Protein AF-A0A7J2T6S9-F1 (afdb_monomer_lite)

Foldseek 3Di:
DDPPDPPPDPCVVVVVVVVVVVVVVVCVVVVPDPVVVVVVVVPDDVVVVVVVVVVVLVVLLVVLVVVCVVCVVVVQDDDSVLSSVLQVVLVVQCVVDVPHSVRSVVSSVVVSVVVVVVVVVD

Structure (mmCIF, N/CA/C/O backbone):
data_AF-A0A7J2T6S9-F1
#
_entry.id   AF-A0A7J2T6S9-F1
#
loop_
_atom_site.group_PDB
_atom_site.id
_atom_site.type_symbol
_atom_site.label_atom_id
_atom_site.label_alt_id
_atom_site.label_comp_id
_atom_site.label_asym_id
_atom_site.label_entity_id
_atom_site.label_seq_id
_atom_site.pdbx_PDB_ins_code
_atom_site.Cartn_x
_atom_site.Cartn_y
_atom_site.Cartn_z
_atom_site.occupancy
_atom_site.B_iso_or_equiv
_atom_site.auth_seq_id
_atom_site.auth_comp_id
_atom_site.auth_asym_id
_atom_site.auth_atom_id
_atom_site.pdbx_PDB_model_num
ATOM 1 N N . MET A 1 1 ? 28.838 -9.003 2.172 1.00 38.31 1 MET A N 1
ATOM 2 C CA . MET A 1 1 ? 27.486 -8.948 2.769 1.00 38.31 1 MET A CA 1
ATOM 3 C C . MET A 1 1 ? 27.468 -7.743 3.701 1.00 38.31 1 MET A C 1
ATOM 5 O O . MET A 1 1 ? 28.151 -7.780 4.714 1.00 38.31 1 MET A O 1
ATOM 9 N N . ALA A 1 2 ? 26.861 -6.623 3.300 1.00 42.88 2 ALA A N 1
ATOM 10 C CA . ALA A 1 2 ? 26.881 -5.408 4.116 1.00 42.88 2 ALA A CA 1
ATOM 11 C C . ALA A 1 2 ? 25.940 -5.589 5.316 1.00 42.88 2 ALA A C 1
ATOM 13 O O . ALA A 1 2 ? 24.727 -5.698 5.149 1.00 42.88 2 ALA A O 1
ATOM 14 N N . THR A 1 3 ? 26.498 -5.660 6.521 1.00 43.91 3 THR A N 1
ATOM 15 C CA . THR A 1 3 ? 25.751 -5.660 7.780 1.00 43.91 3 THR A CA 1
ATOM 16 C C . THR A 1 3 ? 25.200 -4.257 8.019 1.00 43.91 3 THR A C 1
ATOM 18 O O . THR A 1 3 ? 25.879 -3.373 8.538 1.00 43.91 3 THR A O 1
ATOM 21 N N . MET A 1 4 ? 23.956 -4.030 7.596 1.00 53.53 4 MET A N 1
ATOM 22 C CA . MET A 1 4 ? 23.234 -2.788 7.862 1.00 53.53 4 MET A CA 1
ATOM 23 C C . MET A 1 4 ? 22.922 -2.719 9.364 1.00 53.53 4 MET A C 1
ATOM 25 O O . MET A 1 4 ? 21.990 -3.354 9.852 1.00 53.53 4 MET A O 1
ATOM 29 N N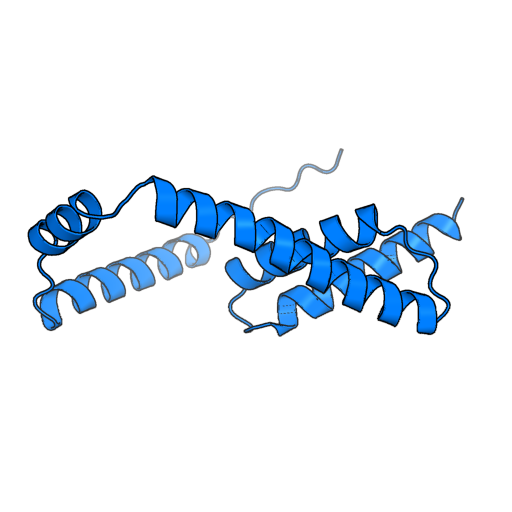 . LYS A 1 5 ? 23.745 -1.990 10.126 1.00 52.38 5 LYS A N 1
ATOM 30 C CA . LYS A 1 5 ? 23.512 -1.758 11.555 1.00 52.38 5 LYS A CA 1
ATOM 31 C C . LYS A 1 5 ? 22.266 -0.881 11.691 1.00 52.38 5 LYS A C 1
ATOM 33 O O . LYS A 1 5 ? 22.320 0.304 11.378 1.00 52.38 5 LYS A O 1
ATOM 38 N N . SER A 1 6 ? 21.147 -1.465 12.118 1.00 61.00 6 SER A N 1
ATOM 39 C CA . SER A 1 6 ? 19.916 -0.725 12.414 1.00 61.00 6 SER A CA 1
ATOM 40 C C . SER A 1 6 ? 20.193 0.282 13.534 1.00 61.00 6 SER A C 1
ATOM 42 O O . SER A 1 6 ? 20.391 -0.094 14.688 1.00 61.00 6 SER A O 1
ATOM 44 N N . GLN A 1 7 ? 20.288 1.566 13.185 1.00 65.50 7 GLN A N 1
ATOM 45 C CA . GLN A 1 7 ? 20.495 2.661 14.133 1.00 65.50 7 GLN A CA 1
ATOM 46 C C . GLN A 1 7 ? 19.126 3.085 14.676 1.00 65.50 7 GLN A C 1
ATOM 48 O O . GLN A 1 7 ? 18.596 4.135 14.306 1.00 65.50 7 GLN A O 1
ATOM 53 N N . VAL A 1 8 ? 18.518 2.241 15.517 1.00 70.69 8 VAL A N 1
ATOM 54 C CA . VAL A 1 8 ? 17.285 2.607 16.226 1.00 70.69 8 VAL A CA 1
ATOM 55 C C . VAL A 1 8 ? 17.604 3.813 17.102 1.00 70.69 8 VAL A C 1
ATOM 57 O O . VAL A 1 8 ? 18.304 3.713 18.107 1.00 70.69 8 VAL A O 1
ATOM 60 N N . THR A 1 9 ? 17.129 4.977 16.676 1.00 82.25 9 THR A N 1
ATOM 61 C CA . THR A 1 9 ? 17.323 6.235 17.391 1.00 82.25 9 THR A CA 1
ATOM 62 C C . THR A 1 9 ? 16.113 6.460 18.289 1.00 82.25 9 THR A C 1
ATOM 64 O O . THR A 1 9 ? 15.008 6.034 17.961 1.00 82.25 9 THR A O 1
ATOM 67 N N . TRP A 1 10 ? 16.269 7.181 19.399 1.00 81.19 10 TRP A N 1
ATOM 68 C CA . TRP A 1 10 ? 15.144 7.497 20.290 1.00 81.19 10 TRP A CA 1
ATOM 69 C C . TRP A 1 10 ? 13.961 8.165 19.547 1.00 81.19 10 TRP A C 1
ATOM 71 O O . TRP A 1 10 ? 12.802 7.885 19.839 1.00 81.19 10 TRP A O 1
ATOM 81 N N . LYS A 1 11 ? 14.251 8.958 18.501 1.00 78.50 11 LYS A N 1
ATOM 82 C CA . LYS A 1 11 ? 13.263 9.578 17.599 1.00 78.50 11 LYS A CA 1
ATOM 83 C C . LYS A 1 11 ? 12.421 8.555 16.827 1.00 78.50 11 LYS A C 1
ATOM 85 O O . LYS A 1 11 ? 11.242 8.800 16.597 1.00 78.50 11 LYS A O 1
ATOM 90 N N . THR A 1 12 ? 13.008 7.413 16.463 1.00 81.56 12 THR A N 1
ATOM 91 C CA . THR A 1 12 ? 12.326 6.305 15.774 1.00 81.56 12 THR A CA 1
ATOM 92 C C . THR A 1 12 ? 11.245 5.678 16.653 1.00 81.56 12 THR A C 1
ATOM 94 O O . THR A 1 12 ? 10.287 5.128 16.129 1.00 81.56 12 THR A O 1
ATOM 97 N N . ILE A 1 13 ? 11.375 5.784 17.978 1.00 85.44 13 ILE A N 1
ATOM 98 C CA . ILE A 1 13 ? 10.403 5.260 18.943 1.00 85.44 13 ILE A CA 1
ATOM 99 C C . ILE A 1 13 ? 9.406 6.349 19.344 1.00 85.44 13 ILE A C 1
ATOM 101 O O . ILE A 1 13 ? 8.205 6.099 19.402 1.00 85.44 13 ILE A O 1
ATOM 105 N N . ILE A 1 14 ? 9.879 7.574 19.581 1.00 92.69 14 ILE A N 1
ATOM 106 C CA . ILE A 1 14 ? 9.016 8.642 20.088 1.00 92.69 14 ILE A CA 1
ATOM 107 C C . ILE A 1 14 ? 7.965 9.102 19.087 1.00 92.69 14 ILE A C 1
ATOM 109 O O . ILE A 1 14 ? 6.841 9.370 19.494 1.00 92.69 14 ILE A O 1
ATOM 113 N N . LEU A 1 15 ? 8.301 9.188 17.798 1.00 88.44 15 LEU A N 1
ATOM 114 C CA . LEU A 1 15 ? 7.345 9.656 16.795 1.00 88.44 15 LEU A CA 1
ATOM 115 C C . LEU A 1 15 ? 6.140 8.702 16.671 1.00 88.44 15 LEU A C 1
ATOM 117 O O . LEU A 1 15 ? 5.013 9.189 16.767 1.00 88.44 15 LEU A O 1
ATOM 121 N N . PRO A 1 16 ? 6.322 7.366 16.574 1.00 89.12 16 PRO A N 1
ATOM 122 C CA . PRO A 1 16 ? 5.208 6.424 16.664 1.00 89.12 16 PRO A CA 1
ATOM 123 C C . PRO A 1 16 ? 4.432 6.518 17.975 1.00 89.12 16 PRO A C 1
ATOM 125 O O . PRO A 1 16 ? 3.208 6.479 17.949 1.00 89.12 16 PRO A O 1
ATOM 128 N N . VAL A 1 17 ? 5.113 6.675 19.116 1.00 94.06 17 VAL A N 1
ATOM 129 C CA . VAL A 1 17 ? 4.442 6.792 20.422 1.00 94.06 17 VAL A CA 1
ATOM 130 C C . VAL A 1 17 ? 3.556 8.035 20.477 1.00 94.06 17 VAL A C 1
ATOM 132 O O . VAL A 1 17 ? 2.414 7.939 20.915 1.00 94.06 17 VAL A O 1
ATOM 135 N N . ILE A 1 18 ? 4.039 9.181 19.988 1.00 95.44 18 ILE A N 1
ATOM 136 C CA . ILE A 1 18 ? 3.240 10.408 19.879 1.00 95.44 18 ILE A CA 1
ATOM 137 C C . ILE A 1 18 ? 2.058 10.186 18.933 1.00 95.44 18 ILE A C 1
ATOM 139 O O . ILE A 1 18 ? 0.942 10.567 19.271 1.00 95.44 18 ILE A O 1
ATOM 143 N N . GLY A 1 19 ? 2.274 9.542 17.782 1.00 91.88 19 GLY A N 1
ATOM 144 C CA . GLY A 1 19 ? 1.206 9.224 16.832 1.00 91.88 19 GLY A CA 1
ATOM 145 C C . GLY A 1 19 ? 0.122 8.330 17.440 1.00 91.88 19 GLY A C 1
ATOM 146 O O . GLY A 1 19 ? -1.062 8.633 17.323 1.00 91.88 19 GLY A O 1
ATOM 147 N N . ILE A 1 20 ? 0.514 7.276 18.158 1.00 95.31 20 ILE A N 1
ATOM 148 C CA . ILE A 1 20 ? -0.409 6.379 18.866 1.00 95.31 20 ILE A CA 1
ATOM 149 C C . ILE A 1 20 ? -1.141 7.134 19.978 1.00 95.31 20 ILE A C 1
ATOM 151 O O . ILE A 1 20 ? -2.355 7.005 20.099 1.00 95.31 20 ILE A O 1
ATOM 155 N N . ALA A 1 21 ? -0.440 7.951 20.766 1.00 96.62 21 ALA A N 1
ATOM 156 C CA . ALA A 1 21 ? -1.060 8.753 21.816 1.00 96.62 21 ALA A CA 1
ATOM 157 C C . ALA A 1 21 ? -2.082 9.747 21.242 1.00 96.62 21 ALA A C 1
ATOM 159 O O . ALA A 1 21 ? -3.190 9.854 21.762 1.00 96.62 21 ALA A O 1
ATOM 160 N N . ALA A 1 22 ? -1.747 10.422 20.139 1.00 96.44 22 ALA A N 1
ATOM 161 C CA . ALA A 1 22 ? -2.655 11.314 19.426 1.00 96.44 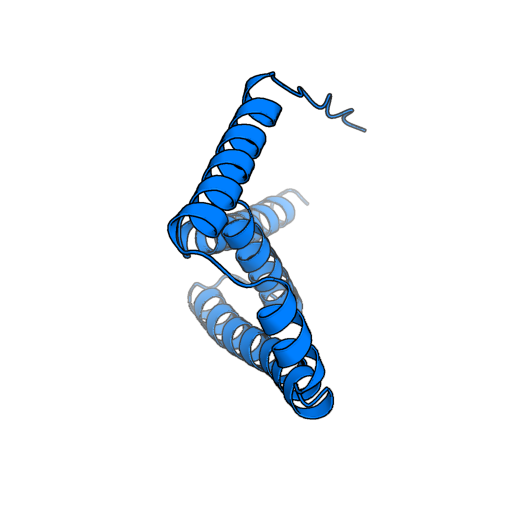22 ALA A CA 1
ATOM 162 C C . ALA A 1 22 ? -3.864 10.559 18.852 1.00 96.44 22 ALA A C 1
ATOM 164 O O . ALA A 1 22 ? -4.990 11.038 18.960 1.00 96.44 22 ALA A O 1
ATOM 165 N N . PHE A 1 23 ? -3.659 9.358 18.302 1.00 94.44 23 PHE A N 1
ATOM 166 C CA . PHE A 1 23 ? -4.740 8.503 17.812 1.00 94.44 23 PHE A CA 1
ATOM 167 C C . PHE A 1 23 ? -5.673 8.045 18.943 1.00 94.44 23 PHE A C 1
ATOM 169 O O . PHE A 1 23 ? -6.891 8.115 18.804 1.00 94.44 23 PHE A O 1
ATOM 176 N N . ILE A 1 24 ? -5.130 7.652 20.099 1.00 94.94 24 ILE A N 1
ATOM 177 C CA . ILE A 1 24 ? -5.933 7.316 21.285 1.00 94.94 24 ILE A CA 1
ATOM 178 C C . ILE A 1 24 ? -6.713 8.543 21.764 1.00 94.94 24 ILE A C 1
ATOM 180 O O . ILE A 1 24 ? -7.911 8.438 22.022 1.00 94.94 24 ILE A O 1
ATOM 184 N N . ALA A 1 25 ? -6.066 9.710 21.844 1.00 96.38 25 ALA A N 1
ATOM 185 C CA . ALA A 1 25 ? -6.729 10.956 22.214 1.00 96.38 25 ALA A CA 1
ATOM 186 C C . ALA A 1 25 ? -7.879 11.287 21.250 1.00 96.38 25 ALA A C 1
ATOM 188 O O . ALA A 1 25 ? -8.964 11.636 21.704 1.00 96.38 25 ALA A O 1
ATOM 189 N N . TYR A 1 26 ? -7.681 11.101 19.941 1.00 95.25 26 TYR A N 1
ATOM 190 C CA . TYR A 1 26 ? -8.732 11.232 18.931 1.00 95.25 26 TYR A CA 1
ATOM 191 C C . TYR A 1 26 ? -9.922 10.306 19.226 1.00 95.25 26 TYR A C 1
ATOM 193 O O . TYR A 1 26 ? -11.052 10.781 19.319 1.00 95.25 26 TYR A O 1
ATOM 201 N N . LEU A 1 27 ? -9.685 9.011 19.463 1.00 93.56 27 LEU A N 1
ATOM 202 C CA . LEU A 1 27 ? -10.764 8.062 19.769 1.00 93.56 27 LEU A CA 1
ATOM 203 C C . LEU A 1 27 ? -11.567 8.472 21.014 1.00 93.56 27 LEU A C 1
ATOM 205 O O . LEU A 1 27 ? -12.783 8.301 21.038 1.00 93.56 27 LEU A O 1
ATOM 209 N N . GLN A 1 28 ? -10.903 9.033 22.029 1.00 92.50 28 GLN A N 1
ATOM 210 C CA . GLN A 1 28 ? -11.561 9.505 23.251 1.00 92.50 28 GLN A CA 1
ATOM 211 C C . GLN A 1 28 ? -12.341 10.813 23.034 1.00 92.50 28 GLN A C 1
ATOM 213 O O . GLN A 1 28 ? -13.491 10.903 23.458 1.00 92.50 28 GLN A O 1
ATOM 218 N N . ILE A 1 29 ? -11.753 11.806 22.352 1.00 96.25 29 ILE A N 1
ATOM 219 C CA . ILE A 1 29 ? -12.384 13.114 22.082 1.00 96.25 29 ILE A CA 1
ATOM 220 C C . ILE A 1 29 ? -13.652 12.946 21.241 1.00 96.25 29 ILE A C 1
ATOM 222 O O . ILE A 1 29 ? -14.667 13.576 21.526 1.00 96.25 29 ILE A O 1
ATOM 226 N N . PHE A 1 30 ? -13.604 12.079 20.229 1.00 95.00 30 PHE A N 1
ATOM 227 C CA . PHE A 1 30 ? -14.740 11.806 19.347 1.00 95.00 30 PHE A CA 1
ATOM 228 C C . PHE A 1 30 ? -15.661 10.692 19.868 1.00 95.00 30 PHE A C 1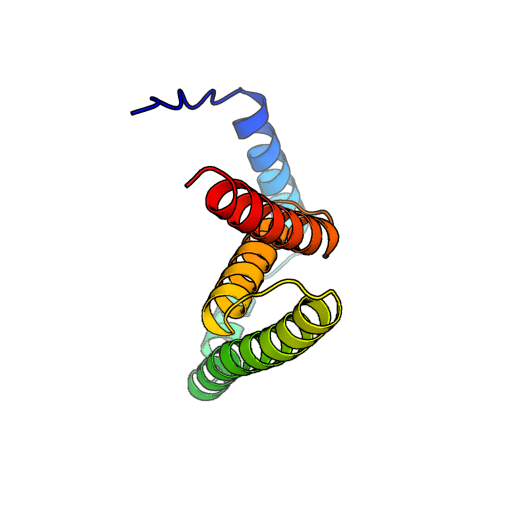
ATOM 230 O O . PHE A 1 30 ? -16.593 10.310 19.167 1.00 95.00 30 PHE A O 1
ATOM 237 N N . GLN A 1 31 ? -15.414 10.181 21.083 1.00 92.62 31 GLN A N 1
ATOM 238 C CA . GLN A 1 31 ? -16.213 9.138 21.739 1.00 92.62 31 GLN A CA 1
ATOM 239 C C . GLN A 1 31 ? -16.464 7.917 20.839 1.00 92.62 31 GLN A C 1
ATOM 241 O O . GLN A 1 31 ? -17.569 7.381 20.767 1.00 92.62 31 GLN A O 1
ATOM 246 N N . VAL A 1 32 ? -15.420 7.476 20.134 1.00 92.12 32 VAL A N 1
ATOM 247 C CA . VAL A 1 32 ? -15.511 6.399 19.147 1.00 92.12 32 VAL A CA 1
ATOM 248 C C . VAL A 1 32 ? -15.762 5.055 19.838 1.00 92.12 32 VAL A C 1
ATOM 250 O O . VAL A 1 32 ? -14.960 4.570 20.639 1.00 92.12 32 VAL A O 1
ATOM 253 N N . SER A 1 33 ? -16.871 4.418 19.481 1.00 92.62 33 SER A N 1
ATOM 254 C CA . SER A 1 33 ? -17.350 3.138 19.999 1.00 92.62 33 SER A CA 1
ATOM 255 C C . SER A 1 33 ? -16.659 1.949 19.311 1.00 92.62 33 SER A C 1
ATOM 257 O O . SER A 1 33 ? -17.127 1.402 18.312 1.00 92.62 33 SER A O 1
ATOM 259 N N . ILE A 1 34 ? -15.553 1.468 19.890 1.00 90.38 34 ILE A N 1
ATOM 260 C CA . ILE A 1 34 ? -14.857 0.259 19.400 1.00 90.38 34 ILE A CA 1
ATOM 261 C C . ILE A 1 34 ? -15.798 -0.957 19.240 1.00 90.38 34 ILE A C 1
ATOM 263 O O . ILE A 1 34 ? -15.701 -1.637 18.215 1.00 90.38 34 ILE A O 1
ATOM 267 N N . PRO A 1 35 ? -16.744 -1.236 20.164 1.00 94.31 35 PRO A N 1
ATOM 268 C CA . PRO A 1 35 ? -17.690 -2.338 19.986 1.00 94.31 35 PRO A CA 1
ATOM 269 C C . PRO A 1 35 ? -18.587 -2.188 18.751 1.00 94.31 35 PRO A C 1
ATOM 271 O O . PRO A 1 35 ? -18.862 -3.179 18.079 1.00 94.31 35 PRO A O 1
ATOM 274 N N . GLU A 1 36 ? -19.015 -0.968 18.415 1.00 93.75 36 GLU A N 1
ATOM 275 C CA . GLU A 1 36 ? -19.850 -0.722 17.232 1.00 93.75 36 GLU A CA 1
ATOM 276 C C . GLU A 1 36 ? -19.048 -0.883 15.941 1.00 93.75 36 GLU A C 1
ATOM 278 O O . GLU A 1 36 ? -19.563 -1.443 14.973 1.00 93.75 36 GLU A O 1
ATOM 283 N N . ILE A 1 37 ? -17.773 -0.478 15.935 1.00 92.56 37 ILE A N 1
ATOM 284 C CA . ILE A 1 37 ? -16.859 -0.738 14.814 1.00 92.56 37 ILE A CA 1
ATOM 285 C C . ILE A 1 37 ? -16.740 -2.247 14.582 1.00 92.56 37 ILE A C 1
ATOM 287 O O . ILE A 1 37 ? -16.923 -2.713 13.458 1.00 92.56 37 ILE A O 1
ATOM 291 N N . ILE A 1 38 ? -16.495 -3.024 15.642 1.00 94.88 38 ILE A N 1
ATOM 292 C CA . ILE A 1 38 ? -16.390 -4.486 15.548 1.00 94.88 38 ILE A CA 1
ATOM 293 C C . ILE A 1 38 ? -17.706 -5.091 15.042 1.00 94.88 38 ILE A C 1
ATOM 295 O O . ILE A 1 38 ? -17.689 -5.886 14.104 1.00 94.88 38 ILE A O 1
ATOM 299 N N . ALA A 1 39 ? -18.846 -4.686 15.606 1.00 96.25 39 ALA A N 1
ATOM 300 C CA . ALA A 1 39 ? -20.160 -5.169 15.183 1.00 96.25 39 ALA A CA 1
ATOM 301 C C . ALA A 1 39 ? -20.481 -4.804 13.723 1.00 96.25 39 ALA A C 1
ATOM 303 O O . ALA A 1 39 ? -21.179 -5.546 13.035 1.00 96.25 39 ALA A O 1
ATOM 304 N N . THR A 1 40 ? -19.968 -3.674 13.237 1.00 94.38 40 THR A N 1
ATOM 305 C CA . THR A 1 40 ? -20.106 -3.251 11.839 1.00 94.38 40 THR A CA 1
ATOM 306 C C . THR A 1 40 ? -19.251 -4.118 10.919 1.00 94.38 40 THR A C 1
ATOM 308 O O . THR A 1 40 ? -19.758 -4.618 9.918 1.00 94.38 40 THR A O 1
ATOM 311 N N . ILE A 1 41 ? -17.991 -4.380 11.283 1.00 93.69 41 ILE A N 1
ATOM 312 C CA . ILE A 1 41 ? -17.095 -5.271 10.526 1.00 93.69 41 ILE A CA 1
ATOM 313 C C . ILE A 1 41 ? -17.666 -6.692 10.459 1.00 93.69 41 ILE A C 1
ATOM 315 O O . ILE A 1 41 ? -17.598 -7.331 9.417 1.00 93.69 41 ILE A O 1
ATOM 319 N N . GLN A 1 42 ? -18.286 -7.185 11.532 1.00 94.56 42 GLN A N 1
ATOM 320 C CA . GLN A 1 42 ? -18.904 -8.517 11.553 1.00 94.56 42 GLN A CA 1
ATOM 321 C C . GLN A 1 42 ? -20.096 -8.668 10.597 1.00 94.56 42 GLN A C 1
ATOM 323 O O . GLN A 1 42 ? -20.431 -9.787 10.219 1.00 94.56 42 GLN A O 1
ATOM 328 N N . LYS A 1 43 ? -20.740 -7.563 10.207 1.00 95.44 43 LYS A N 1
ATOM 329 C CA . LYS A 1 43 ? -21.836 -7.556 9.225 1.00 95.44 43 LYS A CA 1
ATOM 330 C C . LYS A 1 43 ? -21.339 -7.440 7.783 1.00 95.44 43 LYS A C 1
ATOM 332 O O . LYS A 1 43 ? -22.147 -7.544 6.864 1.00 95.44 43 LYS A O 1
ATOM 337 N N . ALA A 1 44 ? -20.048 -7.182 7.580 1.00 93.75 44 ALA A N 1
ATOM 338 C CA . ALA A 1 44 ? -19.466 -7.053 6.255 1.00 93.75 44 ALA A CA 1
ATOM 339 C C . ALA A 1 44 ? -19.496 -8.397 5.516 1.00 93.75 44 ALA A C 1
ATOM 341 O O . ALA A 1 44 ? -19.106 -9.422 6.071 1.00 93.75 44 ALA A O 1
ATOM 342 N N . ASP A 1 45 ? -19.923 -8.383 4.253 1.00 95.75 45 ASP A N 1
ATOM 343 C CA . ASP A 1 45 ? -19.910 -9.569 3.395 1.00 95.75 45 ASP A CA 1
ATOM 344 C C . ASP A 1 45 ? -18.466 -9.900 2.966 1.00 95.75 45 ASP A C 1
ATOM 346 O O . ASP A 1 45 ? -17.871 -9.140 2.190 1.00 95.75 45 ASP A O 1
ATOM 350 N N . PRO A 1 46 ? -17.887 -11.034 3.404 1.00 93.75 46 PRO A N 1
ATOM 351 C CA . PRO A 1 46 ? -16.516 -11.392 3.055 1.00 93.75 46 PRO A CA 1
ATOM 352 C C . PRO A 1 46 ? -16.291 -11.544 1.547 1.00 93.75 46 PRO A C 1
ATOM 354 O O . PRO A 1 46 ? -15.178 -11.303 1.074 1.00 93.75 46 PRO A O 1
ATOM 357 N N . LEU A 1 47 ? -17.319 -11.926 0.778 1.00 96.62 47 LEU A N 1
ATOM 358 C CA . LEU A 1 47 ? -17.216 -12.103 -0.670 1.00 96.62 47 LEU A CA 1
ATOM 359 C C . LEU A 1 47 ? -17.028 -10.764 -1.376 1.00 96.62 47 LEU A C 1
ATOM 361 O O . LEU A 1 47 ? -16.160 -10.656 -2.240 1.00 96.62 47 LEU A O 1
ATOM 365 N N . LEU A 1 48 ? -17.781 -9.735 -0.978 1.00 96.19 48 LEU A N 1
ATOM 366 C CA . LEU A 1 48 ? -17.645 -8.395 -1.554 1.00 96.19 48 LEU A CA 1
ATOM 367 C C . LEU A 1 48 ? -16.262 -7.801 -1.270 1.00 96.19 48 LEU A C 1
ATOM 369 O O . LEU A 1 48 ? -15.634 -7.256 -2.175 1.00 96.19 48 LEU A O 1
ATOM 373 N N . TYR A 1 49 ? -15.748 -7.958 -0.049 1.00 94.75 49 TYR A N 1
ATOM 374 C CA . TYR A 1 49 ? -14.406 -7.478 0.299 1.00 94.75 49 TYR A CA 1
ATOM 375 C C . TYR A 1 49 ? -13.295 -8.284 -0.383 1.00 94.75 49 TYR A C 1
ATOM 377 O O . TYR A 1 49 ? -12.294 -7.709 -0.808 1.00 94.75 49 TYR A O 1
ATOM 385 N N . SER A 1 50 ? -13.477 -9.596 -0.551 1.00 95.12 50 SER A N 1
ATOM 386 C CA . SER A 1 50 ? -12.533 -10.434 -1.301 1.00 95.12 50 SER A CA 1
ATOM 387 C C . SER A 1 50 ? -12.517 -10.061 -2.783 1.00 95.12 50 SER A C 1
ATOM 389 O O . SER A 1 50 ? -11.449 -9.953 -3.382 1.00 95.12 50 SER A O 1
ATOM 391 N N . LEU A 1 51 ? -13.688 -9.798 -3.370 1.00 97.81 51 LEU A N 1
ATOM 392 C CA . LEU A 1 51 ? -13.802 -9.296 -4.735 1.00 97.81 51 LEU A CA 1
ATOM 393 C C . LEU A 1 51 ? -13.142 -7.922 -4.875 1.00 97.81 51 LEU A C 1
ATOM 395 O O . LEU A 1 51 ? -12.387 -7.712 -5.818 1.00 97.81 51 LEU A O 1
ATOM 399 N N . ALA A 1 52 ? -13.362 -7.012 -3.923 1.00 97.38 52 ALA A N 1
ATOM 400 C CA . ALA A 1 52 ? -12.693 -5.716 -3.904 1.00 97.38 52 ALA A CA 1
ATOM 401 C C . ALA A 1 52 ? -11.165 -5.874 -3.853 1.00 97.38 52 ALA A C 1
ATOM 403 O O . ALA A 1 52 ? -10.461 -5.241 -4.637 1.00 97.38 52 ALA A O 1
ATOM 404 N N . ALA A 1 53 ? -10.649 -6.770 -3.006 1.00 96.50 53 ALA A N 1
ATOM 405 C CA . ALA A 1 53 ? -9.222 -7.068 -2.948 1.00 96.50 53 ALA A CA 1
ATOM 406 C C . ALA A 1 53 ? -8.694 -7.593 -4.293 1.00 96.50 53 ALA A C 1
ATOM 408 O O . ALA A 1 53 ? -7.660 -7.123 -4.759 1.00 96.50 53 ALA A O 1
ATOM 409 N N . LEU A 1 54 ? -9.414 -8.503 -4.960 1.00 97.69 54 LEU A N 1
ATOM 410 C CA . LEU A 1 54 ? -9.053 -8.981 -6.301 1.00 97.69 54 LEU A CA 1
ATOM 411 C C . LEU A 1 54 ? -9.047 -7.853 -7.340 1.00 97.69 54 LEU A C 1
ATOM 413 O O . LEU A 1 54 ? -8.124 -7.774 -8.152 1.00 97.69 54 LEU A O 1
ATOM 417 N N . LEU A 1 55 ? -10.037 -6.960 -7.296 1.00 98.19 55 LEU A N 1
ATOM 418 C CA . LEU A 1 55 ? -10.114 -5.808 -8.193 1.00 98.19 55 LEU A CA 1
ATOM 419 C C . LEU A 1 55 ? -8.939 -4.843 -8.000 1.00 98.19 55 LEU A C 1
ATOM 421 O O . LEU A 1 55 ? -8.472 -4.292 -8.990 1.00 98.19 55 LEU A O 1
ATOM 425 N N . VAL A 1 56 ? -8.392 -4.707 -6.786 1.00 97.56 56 VAL A N 1
ATOM 426 C CA . VAL A 1 56 ? -7.161 -3.926 -6.553 1.00 97.56 56 VAL A CA 1
ATOM 427 C C . VAL A 1 56 ? -5.978 -4.505 -7.334 1.00 97.56 56 VAL A C 1
ATOM 429 O O . VAL A 1 56 ? -5.227 -3.754 -7.948 1.00 97.56 56 VAL A O 1
ATOM 432 N N . PHE A 1 57 ? -5.809 -5.830 -7.388 1.00 96.81 57 PHE A N 1
ATOM 433 C CA . PHE A 1 57 ? -4.721 -6.421 -8.184 1.00 96.81 57 PHE A CA 1
ATOM 434 C C . PHE A 1 57 ? -4.880 -6.143 -9.682 1.00 96.81 57 PHE A C 1
ATOM 436 O O . PHE A 1 57 ? -3.879 -5.925 -10.370 1.00 96.81 57 PHE A O 1
ATOM 443 N N . VAL A 1 58 ? -6.123 -6.151 -10.175 1.00 97.44 58 VAL A N 1
ATOM 444 C CA . VAL A 1 58 ? -6.462 -5.855 -11.575 1.00 97.44 58 VAL A CA 1
ATOM 445 C C . VAL A 1 58 ? -6.232 -4.378 -11.896 1.00 97.44 58 VAL A C 1
ATOM 447 O O . VAL A 1 58 ? -5.616 -4.066 -12.912 1.00 97.44 58 VAL A O 1
ATOM 450 N N . ASP A 1 59 ? -6.666 -3.479 -11.016 1.00 97.81 59 ASP A N 1
ATOM 451 C CA . ASP A 1 59 ? -6.431 -2.039 -11.118 1.00 97.81 59 ASP A CA 1
ATOM 452 C C . ASP A 1 59 ? -4.930 -1.726 -11.184 1.00 97.81 59 ASP A C 1
ATOM 454 O O . ASP A 1 59 ? -4.448 -1.146 -12.161 1.00 97.81 59 ASP A O 1
ATOM 458 N N . VAL A 1 60 ? -4.158 -2.242 -10.222 1.00 97.38 60 VAL A N 1
ATOM 459 C CA . VAL A 1 60 ? -2.700 -2.073 -10.187 1.00 97.38 60 VAL A CA 1
ATOM 460 C C . VAL A 1 60 ? -2.047 -2.645 -11.445 1.00 97.38 60 VAL A C 1
ATOM 462 O O . VAL A 1 60 ? -1.073 -2.082 -11.952 1.00 97.38 60 VAL A O 1
ATOM 465 N N . PHE A 1 61 ? -2.575 -3.740 -11.996 1.00 97.88 61 PHE A N 1
ATOM 466 C CA . PHE A 1 61 ? -2.080 -4.308 -13.248 1.00 97.88 61 PHE A CA 1
ATOM 467 C C . PHE A 1 61 ? -2.310 -3.370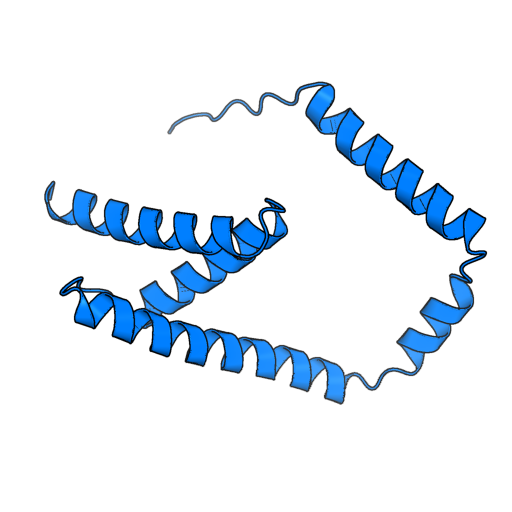 -14.438 1.00 97.88 61 PHE A C 1
ATOM 469 O O . PHE A 1 61 ? -1.364 -3.098 -15.180 1.00 97.88 61 PHE A O 1
ATOM 476 N N . PHE A 1 62 ? -3.514 -2.817 -14.597 1.00 98.00 62 PHE A N 1
ATOM 477 C CA . PHE A 1 62 ? -3.797 -1.853 -15.663 1.00 98.00 62 PHE A CA 1
ATOM 478 C C . PHE A 1 62 ? -3.003 -0.555 -15.506 1.00 98.00 62 PHE A C 1
ATOM 480 O O . PHE A 1 62 ? -2.439 -0.067 -16.488 1.00 98.00 62 PHE A O 1
ATOM 487 N N . HIS A 1 63 ? -2.864 -0.045 -14.282 1.00 96.31 63 HIS A N 1
ATOM 488 C CA . HIS A 1 63 ? -1.991 1.095 -13.992 1.00 96.31 63 HIS A CA 1
ATOM 489 C C . HIS A 1 63 ? -0.538 0.811 -14.397 1.00 96.31 63 HIS A C 1
ATOM 491 O O . HIS A 1 63 ? 0.130 1.628 -15.032 1.00 96.31 63 HIS A O 1
ATOM 497 N N . SER A 1 64 ? -0.060 -0.403 -14.120 1.00 96.94 64 SER A N 1
ATOM 498 C CA . SER A 1 64 ? 1.285 -0.840 -14.504 1.00 96.94 64 SER A CA 1
ATOM 499 C C . SER A 1 64 ? 1.472 -0.982 -16.010 1.00 96.94 64 SER A C 1
ATOM 501 O O . SER A 1 64 ? 2.581 -0.758 -16.500 1.00 96.94 64 SER A O 1
ATOM 503 N N . LEU A 1 65 ? 0.421 -1.339 -16.754 1.00 97.31 65 LEU A N 1
ATOM 504 C CA . LEU A 1 65 ? 0.437 -1.344 -18.218 1.00 97.31 65 LEU A CA 1
ATOM 505 C C . LEU A 1 65 ? 0.503 0.077 -18.780 1.00 97.31 65 LEU A C 1
ATOM 507 O O . LEU A 1 65 ? 1.309 0.333 -19.671 1.00 97.31 65 LEU A O 1
ATOM 511 N N . ALA A 1 66 ? -0.283 1.010 -18.238 1.00 95.81 66 ALA A N 1
ATOM 512 C CA . ALA A 1 66 ? -0.226 2.415 -18.638 1.00 95.81 66 ALA A CA 1
ATOM 513 C C . ALA A 1 66 ? 1.177 3.001 -18.405 1.00 95.81 66 ALA A C 1
ATOM 515 O O . ALA A 1 66 ? 1.758 3.627 -19.294 1.00 95.81 66 ALA A O 1
ATOM 516 N N . TRP A 1 67 ? 1.765 2.718 -17.241 1.00 94.69 67 TRP A N 1
ATOM 517 C CA . TRP A 1 67 ? 3.117 3.163 -16.917 1.00 94.69 67 TRP A CA 1
ATOM 518 C C . TRP A 1 67 ? 4.188 2.476 -17.775 1.00 94.69 67 TRP A C 1
ATOM 520 O O . TRP A 1 67 ? 5.114 3.129 -18.253 1.00 94.69 67 TRP A O 1
ATOM 530 N N . HIS A 1 68 ? 4.043 1.177 -18.052 1.00 95.25 68 HIS A N 1
ATOM 531 C CA . HIS A 1 68 ? 4.922 0.460 -18.978 1.00 95.25 68 HIS A CA 1
ATOM 532 C C . HIS A 1 68 ? 4.940 1.122 -20.364 1.00 95.25 68 HIS A C 1
ATOM 534 O O . HIS A 1 68 ? 6.009 1.302 -20.949 1.00 95.25 68 HIS A O 1
ATOM 540 N N . GLN A 1 69 ? 3.774 1.547 -20.850 1.00 95.12 69 GLN A N 1
ATOM 541 C CA . GLN A 1 69 ? 3.626 2.214 -22.141 1.00 95.12 69 GLN A CA 1
ATOM 542 C C . GLN A 1 69 ? 4.279 3.594 -22.152 1.00 95.12 69 GLN A C 1
ATOM 544 O O . GLN A 1 69 ? 4.971 3.924 -23.115 1.00 95.12 69 GLN A O 1
ATOM 549 N N . LEU A 1 70 ? 4.140 4.358 -21.066 1.00 93.25 70 LEU A N 1
ATOM 550 C CA . LEU A 1 70 ? 4.819 5.643 -20.895 1.00 93.25 70 LEU A CA 1
ATOM 551 C C . LEU A 1 70 ? 6.348 5.492 -20.925 1.00 93.25 70 LEU A C 1
ATOM 553 O O . LEU A 1 70 ? 7.040 6.236 -21.613 1.00 93.25 70 LEU A O 1
ATOM 557 N N . ILE A 1 71 ? 6.887 4.507 -20.210 1.00 90.44 71 ILE A N 1
ATOM 558 C CA . ILE A 1 71 ? 8.334 4.272 -20.141 1.00 90.44 71 ILE A CA 1
ATOM 559 C C . ILE A 1 71 ? 8.884 3.753 -21.476 1.00 90.44 71 ILE A C 1
ATOM 561 O O . ILE A 1 71 ? 9.930 4.215 -21.936 1.00 90.44 71 ILE A O 1
ATOM 565 N N . ASN A 1 72 ? 8.157 2.862 -22.154 1.00 88.81 72 ASN A N 1
ATOM 566 C CA . ASN A 1 72 ? 8.525 2.416 -23.498 1.00 88.81 72 ASN A CA 1
ATOM 567 C C . ASN A 1 72 ? 8.527 3.572 -24.509 1.00 88.81 72 ASN A C 1
ATOM 569 O O . ASN A 1 72 ? 9.392 3.606 -25.382 1.00 88.81 72 ASN A O 1
ATOM 573 N N . PHE A 1 73 ? 7.594 4.525 -24.389 1.00 90.69 73 PHE A N 1
ATOM 574 C CA . PHE A 1 73 ? 7.571 5.732 -25.221 1.00 90.69 73 PHE A CA 1
ATOM 575 C C . PHE A 1 73 ? 8.849 6.570 -25.052 1.00 90.69 73 PHE A C 1
ATOM 577 O O . PHE A 1 73 ? 9.367 7.119 -26.020 1.00 90.69 73 PHE A O 1
ATOM 584 N N . LEU A 1 74 ? 9.434 6.578 -23.852 1.00 88.69 74 LEU A N 1
ATOM 585 C CA . LEU A 1 74 ? 10.728 7.205 -23.565 1.00 88.69 74 LEU A CA 1
ATOM 586 C C . LEU A 1 74 ? 11.937 6.359 -24.018 1.00 88.69 74 LEU A C 1
ATOM 588 O O . LEU A 1 74 ? 13.070 6.651 -23.644 1.00 88.69 74 LEU A O 1
ATOM 592 N N . SER A 1 75 ? 11.721 5.317 -24.831 1.00 85.12 75 SER A N 1
ATOM 593 C CA . SER A 1 75 ? 12.749 4.389 -25.338 1.00 85.12 75 SER A CA 1
ATOM 594 C C . SER A 1 75 ? 13.488 3.590 -24.256 1.00 85.12 75 SER A C 1
ATOM 596 O O . SER A 1 75 ? 14.579 3.064 -24.484 1.00 85.12 75 SER A O 1
ATOM 598 N N . VAL A 1 76 ? 12.877 3.445 -23.082 1.00 86.00 76 VAL A N 1
ATOM 599 C CA . VAL A 1 76 ? 13.418 2.685 -21.955 1.00 86.00 76 VAL A CA 1
ATOM 600 C C . VAL A 1 76 ? 12.839 1.271 -21.995 1.00 86.00 76 VAL A C 1
ATOM 602 O O . VAL A 1 76 ? 11.645 1.065 -21.787 1.00 86.00 76 VAL A O 1
ATOM 605 N N . LYS A 1 77 ? 13.683 0.266 -22.259 1.00 86.19 77 LYS A N 1
ATOM 606 C CA . LYS A 1 77 ? 13.236 -1.133 -22.361 1.00 86.19 77 LYS A CA 1
ATOM 607 C C . LYS A 1 77 ? 12.954 -1.705 -20.972 1.00 86.19 77 LYS A C 1
ATOM 609 O O . LYS A 1 77 ? 13.874 -2.036 -20.225 1.00 86.19 77 LYS A O 1
ATOM 614 N N . LEU A 1 78 ? 11.679 -1.885 -20.644 1.00 89.69 78 LEU A N 1
ATOM 615 C CA . LEU A 1 78 ? 11.231 -2.544 -19.418 1.00 89.69 78 LEU A CA 1
ATOM 616 C C . LEU A 1 78 ? 10.283 -3.691 -19.772 1.00 89.69 78 LEU A C 1
ATOM 618 O O . LEU A 1 78 ? 9.566 -3.600 -20.752 1.00 89.69 78 LEU A O 1
ATOM 622 N N . SER A 1 79 ? 10.255 -4.786 -19.016 1.00 93.44 79 SER A N 1
ATOM 623 C CA . SER A 1 79 ? 9.203 -5.796 -19.206 1.00 93.44 79 SER A CA 1
ATOM 624 C C . SER A 1 79 ? 7.951 -5.420 -18.412 1.00 93.44 79 SER A C 1
ATOM 626 O O . SER A 1 79 ? 8.060 -4.817 -17.342 1.00 93.44 79 SER A O 1
ATOM 628 N N . VAL A 1 80 ? 6.769 -5.838 -18.878 1.00 94.62 80 VAL A N 1
ATOM 629 C CA . VAL A 1 80 ? 5.490 -5.643 -18.163 1.00 94.62 80 VAL A CA 1
ATOM 630 C C . VAL A 1 80 ? 5.574 -6.134 -16.714 1.00 94.62 80 VAL A C 1
ATOM 632 O O . VAL A 1 80 ? 5.162 -5.430 -15.799 1.00 94.62 80 VAL A O 1
ATOM 635 N N . LEU A 1 81 ? 6.181 -7.303 -16.482 1.00 94.62 81 LEU A N 1
ATOM 636 C CA . LEU A 1 81 ? 6.340 -7.853 -15.133 1.00 94.62 81 LEU A CA 1
ATOM 637 C C . LEU A 1 81 ? 7.204 -6.957 -14.230 1.00 94.62 81 LEU A C 1
ATOM 639 O O . LEU A 1 81 ? 6.873 -6.761 -13.065 1.00 94.62 81 LEU A O 1
ATOM 643 N N . LYS A 1 82 ? 8.298 -6.387 -14.753 1.00 94.06 82 LYS A N 1
ATOM 644 C CA . LYS A 1 82 ? 9.127 -5.449 -13.979 1.00 94.06 82 LYS A CA 1
ATOM 645 C C . LYS A 1 82 ? 8.371 -4.153 -13.693 1.00 94.06 82 LYS A C 1
ATOM 647 O O . LYS A 1 82 ? 8.450 -3.668 -12.574 1.00 94.06 82 LYS A O 1
ATOM 652 N N . SER A 1 83 ? 7.615 -3.641 -14.668 1.00 95.12 83 SER A N 1
ATOM 653 C CA . SER A 1 83 ? 6.722 -2.489 -14.478 1.00 95.12 83 SER A CA 1
ATOM 654 C C . SER A 1 83 ? 5.741 -2.735 -13.329 1.00 95.12 83 SER A C 1
ATOM 656 O O . SER A 1 83 ? 5.674 -1.946 -12.391 1.00 95.12 83 SER A O 1
ATOM 658 N N . TYR A 1 84 ? 5.075 -3.892 -13.343 1.00 96.62 84 TYR A N 1
ATOM 659 C CA . TYR A 1 84 ? 4.130 -4.303 -12.306 1.00 96.62 84 TYR A CA 1
ATOM 660 C C . TYR A 1 84 ? 4.761 -4.360 -10.911 1.00 96.62 84 TYR A C 1
ATOM 662 O O . TYR A 1 84 ? 4.235 -3.795 -9.955 1.00 96.62 84 TYR A O 1
ATOM 670 N N . LEU A 1 85 ? 5.937 -4.981 -10.790 1.00 96.50 85 LEU A N 1
ATOM 671 C CA . LEU A 1 85 ? 6.662 -5.043 -9.519 1.00 96.50 85 LEU A CA 1
ATOM 672 C C . LEU A 1 85 ? 7.134 -3.662 -9.041 1.00 96.50 85 LEU A C 1
ATOM 674 O O . LEU A 1 85 ? 7.120 -3.392 -7.842 1.00 96.50 85 LEU A O 1
ATOM 678 N N . TYR A 1 86 ? 7.548 -2.783 -9.956 1.00 95.50 86 TYR A N 1
ATOM 679 C CA . TYR A 1 86 ? 7.975 -1.428 -9.608 1.00 95.50 86 TYR A CA 1
ATOM 680 C C . TYR A 1 86 ? 6.799 -0.581 -9.119 1.00 95.50 86 TYR A C 1
ATOM 682 O O . TYR A 1 86 ? 6.964 0.172 -8.164 1.00 95.50 86 TYR A O 1
ATOM 690 N N . VAL A 1 87 ? 5.608 -0.740 -9.696 1.00 95.94 87 VAL A N 1
ATOM 691 C CA . VAL A 1 87 ? 4.378 -0.106 -9.199 1.00 95.94 87 VAL A CA 1
ATOM 692 C C . VAL A 1 87 ? 4.022 -0.583 -7.796 1.00 95.94 87 VAL A C 1
ATOM 694 O O . VAL A 1 87 ? 3.792 0.258 -6.931 1.00 95.94 87 VAL A O 1
ATOM 697 N N . TRP A 1 88 ? 4.081 -1.887 -7.518 1.00 96.81 88 TRP A N 1
ATOM 698 C CA . TRP A 1 88 ? 3.905 -2.395 -6.151 1.00 96.81 88 TRP A CA 1
ATOM 699 C C . TRP A 1 88 ? 4.928 -1.829 -5.166 1.00 96.81 88 TRP A C 1
ATOM 701 O O . TRP A 1 88 ? 4.573 -1.473 -4.043 1.00 96.81 88 TRP A O 1
ATOM 711 N N . TYR A 1 89 ? 6.189 -1.709 -5.586 1.00 95.19 89 TYR A N 1
ATOM 712 C CA . TYR A 1 89 ? 7.217 -1.072 -4.768 1.00 95.19 89 TYR A CA 1
ATOM 713 C C . TYR A 1 89 ? 6.899 0.404 -4.512 1.00 95.19 89 TYR A C 1
ATOM 715 O O . TYR A 1 89 ? 7.045 0.869 -3.388 1.00 95.19 89 TYR A O 1
ATOM 723 N N . GLY A 1 90 ? 6.418 1.122 -5.528 1.00 94.62 90 GLY A N 1
ATOM 724 C CA . GLY A 1 90 ? 5.994 2.511 -5.394 1.00 94.62 90 GLY A CA 1
ATOM 725 C C . GLY A 1 90 ? 4.861 2.679 -4.381 1.00 94.62 90 GLY A C 1
ATOM 726 O O . GLY A 1 90 ? 4.992 3.481 -3.464 1.00 94.62 90 GLY A O 1
ATOM 727 N N . ILE A 1 91 ? 3.814 1.852 -4.480 1.00 94.88 91 ILE A N 1
ATOM 728 C CA . ILE A 1 91 ? 2.690 1.828 -3.526 1.00 94.88 91 ILE A CA 1
ATOM 729 C C . ILE A 1 91 ? 3.193 1.558 -2.102 1.00 94.88 91 ILE A C 1
ATOM 731 O O . ILE A 1 91 ? 2.796 2.235 -1.159 1.00 94.88 91 ILE A O 1
ATOM 735 N N . TYR A 1 92 ? 4.099 0.594 -1.933 1.00 94.25 92 TYR A N 1
ATOM 736 C CA . TYR A 1 92 ? 4.708 0.309 -0.634 1.00 94.25 92 TYR A CA 1
ATOM 737 C C . TYR A 1 92 ? 5.482 1.512 -0.074 1.00 94.25 92 TYR A C 1
ATOM 739 O O . TYR A 1 92 ? 5.390 1.807 1.118 1.00 94.25 92 TYR A O 1
ATOM 747 N N . VAL A 1 93 ? 6.229 2.222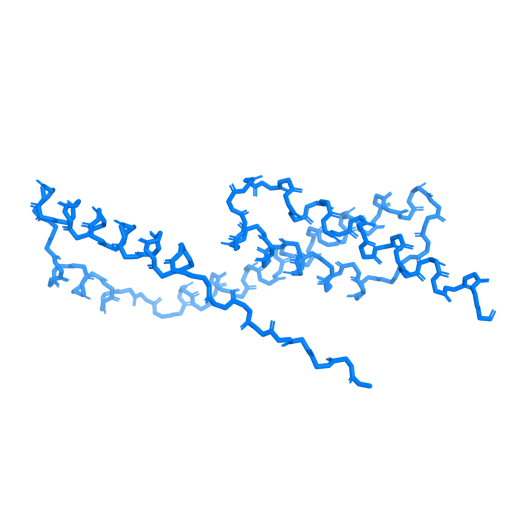 -0.922 1.00 94.19 93 VAL A N 1
ATOM 748 C CA . VAL A 1 93 ? 6.966 3.423 -0.517 1.00 94.19 93 VAL A CA 1
ATOM 749 C C . VAL A 1 93 ? 6.009 4.550 -0.122 1.00 94.19 93 VAL A C 1
ATOM 751 O O . VAL A 1 93 ? 6.245 5.150 0.920 1.00 94.19 93 VAL A O 1
ATOM 754 N N . ASP A 1 94 ? 4.917 4.773 -0.859 1.00 92.38 94 ASP A N 1
ATOM 755 C CA . ASP A 1 94 ? 3.894 5.778 -0.514 1.00 92.38 94 ASP A CA 1
ATOM 756 C C . ASP A 1 94 ? 3.159 5.457 0.801 1.00 92.38 94 ASP A C 1
ATOM 758 O O . ASP A 1 94 ? 2.780 6.362 1.542 1.00 92.38 94 ASP A O 1
ATOM 762 N N . ILE A 1 95 ? 3.004 4.173 1.151 1.00 90.94 95 ILE A N 1
ATOM 763 C CA . ILE A 1 95 ? 2.446 3.761 2.453 1.00 90.94 95 ILE A CA 1
ATOM 764 C C . ILE A 1 95 ? 3.399 4.112 3.607 1.00 90.94 95 ILE A C 1
ATOM 766 O O . ILE A 1 95 ? 2.951 4.474 4.695 1.00 90.94 95 ILE A O 1
ATOM 770 N N . ILE A 1 96 ? 4.712 3.980 3.400 1.00 88.19 96 ILE A N 1
ATOM 771 C CA . ILE A 1 96 ? 5.718 4.216 4.449 1.00 88.19 96 ILE A CA 1
ATOM 772 C C . ILE A 1 96 ? 6.083 5.690 4.567 1.00 88.19 96 ILE A C 1
ATOM 774 O O . ILE A 1 96 ? 6.290 6.195 5.672 1.00 88.19 96 ILE A O 1
ATOM 778 N N . ILE A 1 97 ? 6.234 6.356 3.430 1.00 86.38 97 ILE A N 1
ATOM 779 C CA . ILE A 1 97 ? 6.665 7.739 3.332 1.00 86.38 97 ILE A CA 1
ATOM 780 C C . ILE A 1 97 ? 5.430 8.545 2.942 1.00 86.38 97 ILE A C 1
ATOM 782 O O . ILE A 1 97 ? 5.074 8.563 1.768 1.00 86.38 97 ILE A O 1
ATOM 786 N N . PRO A 1 98 ? 4.782 9.236 3.897 1.00 71.94 98 PRO A N 1
ATOM 787 C CA . PRO A 1 98 ? 3.634 10.07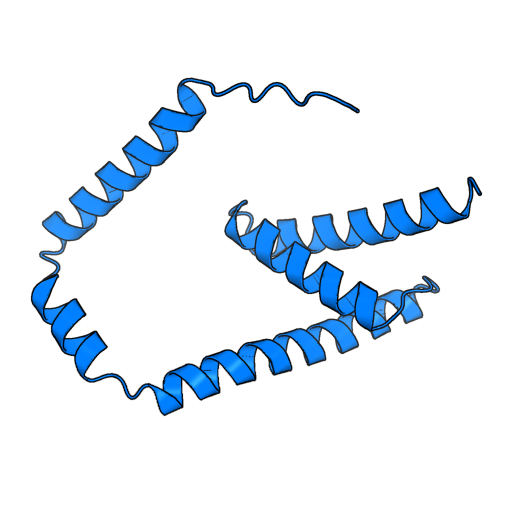6 3.600 1.00 71.94 98 PRO A CA 1
ATOM 788 C C . PRO A 1 98 ? 4.107 11.330 2.850 1.00 71.94 98 PRO A C 1
ATOM 790 O O . PRO A 1 98 ? 4.320 12.391 3.432 1.00 71.94 98 PRO A O 1
ATOM 793 N N . ALA A 1 99 ? 4.313 11.175 1.546 1.00 82.94 99 ALA A N 1
ATOM 794 C CA . ALA A 1 99 ? 4.643 12.217 0.578 1.00 82.94 99 ALA A CA 1
ATOM 795 C C . ALA A 1 99 ? 3.633 12.186 -0.584 1.00 82.94 99 ALA A C 1
ATOM 797 O O . ALA A 1 99 ? 3.985 12.415 -1.743 1.00 82.94 99 ALA A O 1
ATOM 798 N N . GLU A 1 100 ? 2.381 11.853 -0.254 1.00 79.12 100 GLU A N 1
ATOM 799 C CA . GLU A 1 100 ? 1.309 11.560 -1.209 1.00 79.12 100 GLU A CA 1
ATOM 800 C C . GLU A 1 100 ? 1.738 10.475 -2.210 1.00 79.12 100 GLU A C 1
ATOM 802 O O . GLU A 1 100 ? 2.202 9.428 -1.782 1.00 79.12 100 GLU A O 1
ATOM 807 N N . SER A 1 101 ? 1.591 10.712 -3.519 1.00 83.62 101 SER A N 1
ATOM 808 C CA . SER A 1 101 ? 2.003 9.786 -4.587 1.00 83.62 101 SER A CA 1
ATOM 809 C C . SER A 1 101 ? 3.428 10.052 -5.112 1.00 83.62 101 SER A C 1
ATOM 811 O O . SER A 1 101 ? 3.873 9.406 -6.069 1.00 83.62 101 SER A O 1
ATOM 813 N N . LEU A 1 102 ? 4.151 11.037 -4.558 1.00 89.56 102 LEU A N 1
ATOM 814 C CA . LEU A 1 102 ? 5.454 11.449 -5.096 1.00 89.56 102 LEU A CA 1
ATOM 815 C C . LEU A 1 102 ? 6.552 10.431 -4.784 1.00 89.56 102 LEU A C 1
ATOM 817 O O . LEU A 1 102 ? 7.422 10.180 -5.622 1.00 89.56 102 LEU A O 1
ATOM 821 N N . SER A 1 103 ? 6.532 9.829 -3.594 1.00 91.19 103 SER A N 1
ATOM 822 C CA . SER A 1 103 ? 7.591 8.907 -3.174 1.00 91.19 103 SER A CA 1
ATOM 823 C C . SER A 1 103 ? 7.575 7.591 -3.960 1.00 91.19 103 SER A C 1
ATOM 825 O O . SER A 1 103 ? 8.629 7.040 -4.302 1.00 91.19 103 SER A O 1
ATOM 827 N N . GLY A 1 104 ? 6.392 7.136 -4.356 1.00 92.88 104 GLY A N 1
ATOM 828 C CA . GLY A 1 104 ? 6.167 5.971 -5.190 1.00 92.88 104 GLY A CA 1
ATOM 829 C C . GLY A 1 104 ? 6.560 6.196 -6.646 1.00 92.88 104 GLY A C 1
ATOM 830 O O . GLY A 1 104 ? 7.076 5.288 -7.297 1.00 92.88 104 GLY A O 1
ATOM 831 N N . GLU A 1 105 ? 6.381 7.405 -7.182 1.00 91.88 105 GLU A N 1
ATOM 832 C CA . GLU A 1 105 ? 6.867 7.745 -8.527 1.00 91.88 105 GLU A CA 1
ATOM 833 C C . GLU A 1 105 ? 8.400 7.851 -8.558 1.00 91.88 105 GLU A C 1
ATOM 835 O O . GLU A 1 105 ? 9.054 7.223 -9.393 1.00 91.88 105 GLU A O 1
ATOM 840 N N . ILE A 1 106 ? 9.001 8.561 -7.595 1.00 93.25 106 ILE A N 1
ATOM 841 C CA . ILE A 1 106 ? 10.463 8.714 -7.508 1.00 93.25 106 ILE A CA 1
ATOM 842 C C . ILE A 1 106 ? 11.147 7.352 -7.348 1.00 93.25 106 ILE A C 1
ATOM 844 O O . ILE A 1 106 ? 12.146 7.071 -8.015 1.00 93.25 106 ILE A O 1
ATOM 848 N N . SER A 1 107 ? 10.609 6.482 -6.490 1.00 93.56 107 SER A N 1
ATOM 849 C CA . SER A 1 107 ? 11.172 5.147 -6.269 1.00 93.56 107 SER A CA 1
ATOM 850 C C . SER A 1 107 ? 11.114 4.270 -7.524 1.00 93.56 107 SER A C 1
ATOM 852 O O . SER A 1 107 ? 12.101 3.605 -7.846 1.00 93.56 107 SER A O 1
ATOM 854 N N . ARG A 1 108 ? 10.023 4.322 -8.296 1.00 93.50 108 ARG A N 1
ATOM 855 C CA . ARG A 1 108 ? 9.917 3.640 -9.596 1.00 93.50 108 ARG A CA 1
ATOM 856 C C . ARG A 1 108 ? 10.956 4.122 -10.605 1.00 93.50 108 ARG A C 1
ATOM 858 O O . ARG A 1 108 ? 11.641 3.299 -11.216 1.00 93.50 108 ARG A O 1
ATOM 865 N N . ILE A 1 109 ? 11.107 5.439 -10.756 1.00 92.75 109 ILE A N 1
ATOM 866 C CA . ILE A 1 109 ? 12.097 6.043 -11.663 1.00 92.75 109 ILE A CA 1
ATOM 867 C C . ILE A 1 109 ? 13.520 5.652 -11.242 1.00 92.75 109 ILE A C 1
ATOM 869 O O . ILE A 1 109 ? 14.348 5.286 -12.085 1.00 92.75 109 ILE A O 1
ATOM 873 N N . TYR A 1 110 ? 13.798 5.660 -9.936 1.00 93.12 110 TYR A N 1
ATOM 874 C CA . TYR A 1 110 ? 15.073 5.207 -9.387 1.00 93.12 110 TYR A CA 1
ATOM 875 C C . TYR A 1 110 ? 15.355 3.738 -9.740 1.00 93.12 110 TYR A C 1
ATOM 877 O O . TYR A 1 110 ? 16.451 3.421 -10.209 1.00 93.12 110 TYR A O 1
ATOM 885 N N . LEU A 1 111 ? 14.375 2.842 -9.572 1.00 93.12 111 LEU A N 1
ATOM 886 C CA . LEU A 1 111 ? 14.527 1.419 -9.895 1.00 93.12 111 LEU A CA 1
ATOM 887 C C . LEU A 1 111 ? 14.792 1.185 -11.388 1.00 93.12 111 LEU A C 1
ATOM 889 O O . LEU A 1 111 ? 15.663 0.383 -11.735 1.00 93.12 111 LEU A O 1
ATOM 893 N N . VAL A 1 112 ? 14.109 1.920 -12.270 1.00 91.88 112 VAL A N 1
ATOM 894 C CA . VAL A 1 112 ? 14.356 1.877 -13.721 1.00 91.88 112 VAL A CA 1
ATOM 895 C C . VAL A 1 112 ? 15.762 2.348 -14.065 1.00 91.88 112 VAL A C 1
ATOM 897 O O . VAL A 1 112 ? 16.470 1.664 -14.809 1.00 91.88 112 VAL A O 1
ATOM 900 N N . THR A 1 113 ? 16.182 3.482 -13.506 1.00 89.75 113 THR A N 1
ATOM 901 C CA . THR A 1 113 ? 17.513 4.056 -13.746 1.00 89.75 113 THR A CA 1
ATOM 902 C C . THR A 1 113 ? 18.611 3.110 -13.266 1.00 89.75 113 THR A C 1
ATOM 904 O O . THR A 1 113 ? 19.569 2.842 -13.988 1.00 89.75 113 THR A O 1
ATOM 907 N N . ARG A 1 114 ? 18.445 2.523 -12.076 1.00 88.38 114 ARG A N 1
ATOM 908 C CA . ARG A 1 114 ? 19.387 1.548 -11.514 1.00 88.38 114 ARG A CA 1
ATOM 909 C C . ARG A 1 114 ? 19.479 0.275 -12.354 1.00 88.38 114 ARG A C 1
ATOM 911 O O . ARG A 1 114 ? 20.570 -0.259 -12.531 1.00 88.38 114 ARG A O 1
ATOM 918 N N . MET A 1 115 ? 18.355 -0.205 -12.885 1.00 84.69 115 MET A N 1
ATOM 919 C CA . MET A 1 115 ? 18.334 -1.363 -13.781 1.00 84.69 115 MET A CA 1
ATOM 920 C C . MET A 1 115 ? 19.118 -1.090 -15.072 1.00 84.69 115 MET A C 1
ATOM 922 O O . MET A 1 115 ? 19.886 -1.947 -15.501 1.00 84.69 115 MET A O 1
ATOM 926 N N . HIS A 1 116 ? 18.996 0.114 -15.639 1.00 78.25 116 HIS A N 1
ATOM 927 C CA . HIS A 1 116 ? 19.778 0.518 -16.810 1.00 78.25 116 HIS A CA 1
ATOM 928 C C . HIS A 1 116 ? 21.265 0.671 -16.488 1.00 78.25 116 HIS A C 1
ATOM 930 O O . HIS A 1 116 ? 22.087 0.148 -17.231 1.00 78.25 116 HIS A O 1
ATOM 936 N N . GLY A 1 117 ? 21.622 1.302 -15.365 1.00 73.31 117 GLY A N 1
ATOM 937 C CA . GLY A 1 117 ? 23.020 1.426 -14.933 1.00 73.31 117 GLY A CA 1
ATOM 938 C C . GLY A 1 117 ? 23.720 0.073 -14.759 1.00 73.31 117 GLY A C 1
ATOM 939 O O . GLY A 1 117 ? 24.871 -0.079 -15.157 1.00 73.31 117 GLY A O 1
ATOM 940 N N . ASN A 1 118 ? 23.006 -0.939 -14.257 1.00 62.12 118 ASN A N 1
ATOM 941 C CA . ASN A 1 118 ? 23.528 -2.303 -14.154 1.00 62.12 118 ASN A CA 1
ATOM 942 C C . ASN A 1 118 ? 23.719 -2.991 -15.520 1.00 62.12 118 ASN A C 1
ATOM 944 O O . ASN A 1 118 ? 24.597 -3.835 -15.637 1.00 62.12 118 ASN A O 1
ATOM 948 N N . ASN A 1 119 ? 22.929 -2.643 -16.543 1.00 57.50 119 ASN A N 1
ATOM 949 C CA . ASN A 1 119 ? 23.064 -3.210 -17.892 1.00 57.50 119 ASN A CA 1
ATOM 950 C C . ASN A 1 119 ? 24.199 -2.570 -18.714 1.00 57.50 119 ASN A C 1
ATOM 952 O O . ASN A 1 119 ? 24.597 -3.144 -19.718 1.00 57.50 119 ASN A O 1
ATOM 956 N N . VAL A 1 120 ? 24.695 -1.387 -18.330 1.00 52.84 120 VAL A N 1
ATOM 957 C CA . VAL A 1 120 ? 25.834 -0.718 -18.999 1.00 52.84 120 VAL A CA 1
ATOM 958 C C . VAL A 1 120 ? 27.182 -1.165 -18.411 1.00 52.84 120 VAL A C 1
ATOM 960 O O . VAL A 1 120 ? 28.217 -1.008 -19.048 1.00 52.84 120 VAL A O 1
ATOM 963 N N . ALA A 1 121 ? 27.179 -1.737 -17.204 1.00 44.94 121 ALA A N 1
ATOM 964 C CA . ALA A 1 121 ? 28.373 -2.199 -16.492 1.00 44.94 121 ALA A CA 1
ATOM 965 C C . ALA A 1 121 ? 28.602 -3.726 -16.567 1.00 44.94 121 ALA A C 1
ATOM 967 O O . ALA A 1 121 ? 29.404 -4.251 -15.793 1.00 44.94 121 ALA A O 1
ATOM 968 N N . GLY A 1 122 ? 27.877 -4.430 -17.444 1.00 37.03 122 GLY A N 1
ATOM 969 C CA . GLY A 1 122 ? 27.953 -5.883 -17.643 1.00 37.03 122 GLY A CA 1
ATOM 970 C C . GLY A 1 122 ? 28.436 -6.267 -19.031 1.00 37.03 122 GLY A C 1
ATOM 971 O O . GLY A 1 122 ? 28.232 -5.463 -19.966 1.00 37.03 122 GLY A O 1
#

pLDDT: mean 88.09, std 13.67, range [37.03, 98.19]

Sequence (122 aa):
MATMKSQVTWKTIILPVIGIAAFIAYLQIFQVSIPEIIATIQKADPLLYSLAALLVFVDVFFHSLAWHQLINFLSVKLSVLKSYLYVWYGIYVDIIIPAESLSGEISRIYLVTRMHGNNVAG

Radius of gyration: 20.53 Å; chains: 1; bounding box: 50×25×49 Å

Secondary structure (DSSP, 8-state):
---------HHHHHHHHHHHHHHHHHHHHTT--HHHHHHHHHTS-HHHHHHHHHHHHHHHHHHHHHHHHHHHHTT----HHHHHHHHHHHHHHHHHS-BTBHHHHHHHHHHHHHHHHHHH--